Protein AF-A0A2H6NHS6-F1 (afdb_monomer_lite)

Sequence (108 aa):
MQHQGHSRDREKRERERQELRILVGTNLVRLSQLEGVNVERYKQIVLPGILEQVVNCRDALAQEYLMECIIQVFPDEFHLQTLNPFLRACAELHQNVNVKNIIIALID

Radius of gyration: 14.54 Å; chains: 1; bounding box: 32×25×42 Å

Foldseek 3Di:
DQPPDDPVCNVVVLVVCVVCLVVVLVVLLVVQPPPPDDLVCCVPPVVVVLLVCLLVVQDQSNNQSSLLSNQVRHDLVNCVVCVVVSVVSLVSHHPPHPSVVSVVSNVD

pLDDT: mean 95.77, std 3.82, range [79.75, 98.56]

Organism: NCBI:txid3147026

InterPro domains:
  IPR005378 Vacuolar protein sorting-associated protein 35 [PF03635] (1-108)
  IPR005378 Vacuolar protein sorting-associated protein 35 [PTHR11099] (1-108)

Secondary structure (DSSP, 8-state):
-TTSS-GGGHHHHHHHHHHHHHHHHH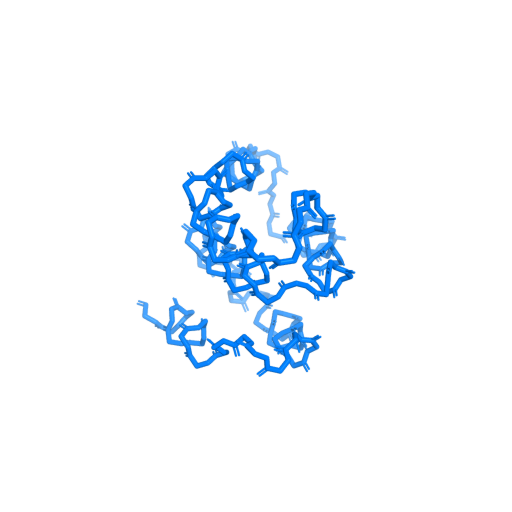HHHHHHT-TT--HHHIIIIIHHHHHHHHHHT--HHHHHHHHHHHHHHS-HHHHHHHHHHHHHHHHTS-TTS-HHHHHHHHH-

Structure (mmCIF, N/CA/C/O backbone):
data_AF-A0A2H6NHS6-F1
#
_entry.id   AF-A0A2H6NHS6-F1
#
loop_
_atom_site.group_PDB
_atom_site.id
_atom_site.type_symbol
_atom_site.label_atom_id
_atom_site.label_alt_id
_atom_site.label_comp_id
_atom_site.label_asym_id
_atom_site.label_entity_id
_atom_site.label_seq_id
_atom_site.pdbx_PDB_ins_code
_atom_site.Cartn_x
_atom_site.Cartn_y
_atom_site.Cartn_z
_atom_site.occupancy
_atom_site.B_iso_or_equiv
_atom_site.auth_seq_id
_atom_site.auth_comp_id
_atom_site.auth_asym_id
_atom_site.auth_atom_id
_atom_site.pdbx_PDB_model_num
ATOM 1 N N . MET A 1 1 ? 1.950 2.207 -18.064 1.00 81.62 1 MET A N 1
ATOM 2 C CA . MET A 1 1 ? 3.316 2.767 -18.158 1.00 81.62 1 MET A CA 1
ATOM 3 C C . MET A 1 1 ? 4.403 1.695 -18.197 1.00 81.62 1 MET A C 1
ATOM 5 O O . MET A 1 1 ? 5.212 1.753 -19.107 1.00 81.62 1 MET A O 1
ATOM 9 N N . GLN A 1 2 ? 4.424 0.690 -17.307 1.00 79.75 2 GLN A N 1
ATOM 10 C CA . GLN A 1 2 ? 5.535 -0.286 -17.249 1.00 79.75 2 GLN A CA 1
ATOM 11 C C . GLN A 1 2 ? 5.816 -1.034 -18.571 1.00 79.75 2 GLN A C 1
ATOM 13 O O . GLN A 1 2 ? 6.975 -1.181 -18.964 1.00 79.75 2 GLN A O 1
ATOM 18 N N . HIS A 1 3 ? 4.764 -1.440 -19.290 1.00 84.38 3 HIS A N 1
ATOM 19 C CA . HIS A 1 3 ? 4.861 -2.207 -20.544 1.00 84.38 3 HIS A CA 1
ATOM 20 C C . HIS A 1 3 ? 4.760 -1.363 -21.824 1.00 84.38 3 HIS A C 1
ATOM 22 O O . HIS A 1 3 ? 4.695 -1.916 -22.917 1.00 84.38 3 HIS A O 1
ATOM 28 N N . GLN A 1 4 ? 4.698 -0.034 -21.715 1.00 80.75 4 GLN A N 1
ATOM 29 C CA . GLN A 1 4 ? 4.616 0.833 -22.893 1.00 80.75 4 GLN A CA 1
ATOM 30 C C . GLN A 1 4 ? 6.015 1.069 -23.474 1.00 80.75 4 GLN A C 1
ATOM 32 O O . GLN A 1 4 ? 6.971 1.234 -22.728 1.00 80.75 4 GLN A O 1
ATOM 37 N N . GLY A 1 5 ? 6.143 1.132 -24.799 1.00 86.56 5 GLY A N 1
ATOM 38 C CA . GLY A 1 5 ? 7.417 1.434 -25.460 1.00 86.56 5 GLY A CA 1
ATOM 39 C C . GLY A 1 5 ? 8.412 0.267 -25.500 1.00 86.56 5 GLY A C 1
ATOM 40 O O . GLY A 1 5 ? 8.091 -0.877 -25.185 1.00 86.56 5 GLY A O 1
ATOM 41 N N . HIS A 1 6 ? 9.636 0.553 -25.944 1.00 87.81 6 HIS A N 1
ATOM 42 C CA . HIS A 1 6 ? 10.631 -0.475 -26.245 1.00 87.81 6 HIS A CA 1
ATOM 43 C C . HIS A 1 6 ? 11.311 -1.007 -24.973 1.00 87.81 6 HIS A C 1
ATOM 45 O O . HIS A 1 6 ? 11.504 -0.279 -23.998 1.00 87.81 6 HIS A O 1
ATOM 51 N N . SER A 1 7 ? 11.737 -2.272 -24.975 1.00 88.25 7 SER A N 1
ATOM 52 C CA . SER A 1 7 ? 12.432 -2.902 -23.836 1.00 88.25 7 SER A CA 1
ATOM 53 C C . SER A 1 7 ? 13.684 -2.143 -23.369 1.00 88.25 7 SER A C 1
ATOM 55 O O . SER A 1 7 ? 13.912 -2.054 -22.165 1.00 88.25 7 SER A O 1
ATOM 57 N N . ARG A 1 8 ? 14.445 -1.533 -24.292 1.00 91.12 8 ARG A N 1
ATOM 58 C CA . ARG A 1 8 ? 15.642 -0.722 -23.984 1.00 91.12 8 ARG A CA 1
ATOM 59 C C . ARG A 1 8 ? 15.356 0.517 -23.131 1.00 91.12 8 ARG A C 1
ATOM 61 O O . ARG A 1 8 ? 16.242 0.978 -22.429 1.00 91.12 8 ARG A O 1
ATOM 68 N N . ASP A 1 9 ? 14.123 1.025 -23.154 1.00 92.12 9 ASP A N 1
ATOM 69 C CA . ASP A 1 9 ? 13.743 2.251 -22.440 1.00 92.12 9 ASP A CA 1
ATOM 70 C C . ASP A 1 9 ? 13.214 1.965 -21.022 1.00 92.12 9 ASP A C 1
ATOM 72 O O . ASP A 1 9 ? 12.631 2.839 -20.381 1.00 92.12 9 ASP A O 1
ATOM 76 N N . ARG A 1 10 ? 13.384 0.733 -20.518 1.00 89.50 10 ARG A N 1
ATOM 77 C CA . ARG A 1 10 ? 12.839 0.294 -19.225 1.00 89.50 10 ARG A CA 1
ATOM 78 C C . ARG A 1 10 ? 13.280 1.178 -18.057 1.00 89.50 10 ARG A C 1
ATOM 80 O O . ARG A 1 10 ? 12.424 1.648 -17.319 1.00 89.50 10 ARG A O 1
ATOM 87 N N . GLU A 1 11 ? 14.575 1.454 -17.919 1.00 91.62 11 GLU A N 1
ATOM 88 C CA . GLU A 1 11 ? 15.082 2.306 -16.828 1.00 91.62 11 GLU A CA 1
ATOM 89 C C . GLU A 1 11 ? 14.566 3.746 -16.909 1.00 91.62 11 GLU A C 1
ATOM 91 O O . GLU A 1 11 ? 14.353 4.404 -15.889 1.00 91.62 11 GLU A O 1
ATOM 96 N N . LYS A 1 12 ? 14.385 4.266 -18.129 1.00 93.31 12 LYS A N 1
ATOM 97 C CA . LYS A 1 12 ? 13.813 5.598 -18.331 1.00 93.31 12 LYS A CA 1
ATOM 98 C C . LYS A 1 12 ? 12.366 5.624 -17.839 1.00 93.31 12 LYS A C 1
ATOM 100 O O . LYS A 1 12 ? 11.996 6.526 -17.096 1.00 93.31 12 LYS A O 1
ATOM 105 N N . ARG A 1 13 ? 11.580 4.595 -18.170 1.00 92.44 13 ARG A N 1
ATOM 106 C CA . ARG A 1 13 ? 10.195 4.466 -17.696 1.00 92.44 13 ARG A CA 1
ATOM 107 C C . ARG A 1 13 ? 10.092 4.298 -16.191 1.00 92.44 13 ARG A C 1
ATOM 109 O O . ARG A 1 13 ? 9.187 4.866 -15.596 1.00 92.44 13 ARG A O 1
ATOM 116 N N . GLU A 1 14 ? 10.974 3.520 -15.573 1.00 92.75 14 GLU A N 1
ATOM 117 C CA . GLU A 1 14 ? 10.975 3.360 -14.114 1.00 92.75 14 GLU A CA 1
ATOM 118 C C . GLU A 1 14 ? 11.236 4.708 -13.414 1.00 92.75 14 GLU A C 1
ATOM 120 O O . GLU A 1 14 ? 10.524 5.039 -12.467 1.00 92.75 14 GLU A O 1
ATOM 125 N N . ARG A 1 15 ? 12.136 5.550 -13.951 1.00 93.00 15 ARG A N 1
ATOM 126 C CA . ARG A 1 15 ? 12.322 6.941 -13.489 1.00 93.00 15 ARG A CA 1
ATOM 127 C C . ARG A 1 15 ? 11.083 7.816 -13.679 1.00 93.00 15 ARG A C 1
ATOM 129 O O . ARG A 1 15 ? 10.626 8.421 -12.717 1.00 93.00 15 ARG A O 1
ATOM 136 N N . GLU A 1 16 ? 10.498 7.838 -14.874 1.00 94.06 16 GLU A N 1
ATOM 137 C CA . GLU A 1 16 ? 9.279 8.622 -15.145 1.00 94.06 16 GLU A CA 1
ATOM 138 C C . GLU A 1 16 ? 8.113 8.188 -14.236 1.00 94.06 16 GLU A C 1
ATOM 140 O O . GLU A 1 16 ? 7.364 9.011 -13.710 1.00 94.06 16 GLU A O 1
ATOM 145 N N . ARG A 1 17 ? 7.970 6.880 -13.989 1.00 95.44 17 ARG A N 1
ATOM 146 C CA . ARG A 1 17 ? 6.976 6.349 -13.047 1.00 95.44 17 ARG A CA 1
ATOM 147 C C . ARG A 1 17 ? 7.236 6.815 -11.616 1.00 95.44 17 ARG A C 1
ATOM 149 O O . ARG A 1 17 ? 6.274 7.109 -10.910 1.00 95.44 17 ARG A O 1
ATOM 156 N N . GLN A 1 18 ? 8.498 6.889 -11.200 1.00 92.81 18 GLN A N 1
ATOM 157 C CA . GLN A 1 18 ? 8.875 7.379 -9.876 1.00 92.81 18 GLN A CA 1
ATOM 158 C C . GLN A 1 18 ? 8.519 8.858 -9.689 1.00 92.81 18 GLN A C 1
ATOM 160 O O . GLN A 1 18 ? 8.054 9.242 -8.619 1.00 92.81 18 GLN A O 1
ATOM 165 N N . GLU A 1 19 ? 8.679 9.680 -10.725 1.00 93.25 19 GLU A N 1
ATOM 166 C CA . GLU A 1 19 ? 8.284 11.095 -10.703 1.00 93.25 19 GLU A CA 1
ATOM 167 C C . GLU A 1 19 ? 6.759 11.260 -10.605 1.00 93.25 19 GLU A C 1
ATOM 169 O O . GLU A 1 19 ? 6.257 12.110 -9.869 1.00 93.25 19 GLU A O 1
ATOM 174 N N . LEU A 1 20 ? 6.003 10.401 -11.294 1.00 94.81 20 LEU A N 1
ATOM 175 C CA . LEU A 1 20 ? 4.541 10.486 -11.361 1.00 94.81 20 LEU A CA 1
ATOM 176 C C . LEU A 1 20 ? 3.808 9.778 -10.215 1.00 94.81 20 LEU A C 1
ATOM 178 O O . LEU A 1 20 ? 2.590 9.921 -10.097 1.00 94.81 20 LEU A O 1
ATOM 182 N N . ARG A 1 21 ? 4.508 9.030 -9.352 1.00 94.38 21 ARG A N 1
ATOM 183 C CA . ARG A 1 21 ? 3.889 8.228 -8.278 1.00 94.38 21 ARG A CA 1
ATOM 184 C C . ARG A 1 21 ? 2.975 9.046 -7.358 1.00 94.38 21 ARG A C 1
ATOM 186 O O . ARG A 1 21 ? 1.928 8.555 -6.939 1.00 94.38 21 ARG A O 1
ATOM 193 N N . ILE A 1 22 ? 3.310 10.321 -7.142 1.00 94.19 22 ILE A N 1
ATOM 194 C CA . ILE A 1 22 ? 2.527 11.263 -6.331 1.00 94.19 22 ILE A CA 1
ATOM 195 C C . ILE A 1 22 ? 1.088 11.434 -6.830 1.00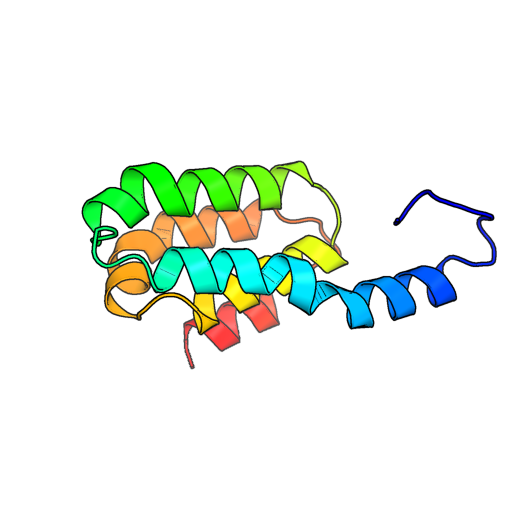 94.19 22 ILE A C 1
ATOM 197 O O . ILE A 1 22 ? 0.183 11.657 -6.027 1.00 94.19 22 ILE A O 1
ATOM 201 N N . LEU A 1 23 ? 0.842 11.273 -8.132 1.00 95.00 23 LEU A N 1
ATOM 202 C CA . LEU A 1 23 ? -0.505 11.365 -8.695 1.00 95.00 23 LEU A CA 1
ATOM 203 C C . LEU A 1 23 ? -1.406 10.246 -8.163 1.00 95.00 23 LEU A C 1
ATOM 205 O O . LEU A 1 23 ? -2.589 10.469 -7.918 1.00 95.00 23 LEU A O 1
ATOM 209 N N . VAL A 1 24 ? -0.839 9.058 -7.931 1.00 95.75 24 VAL A N 1
ATOM 210 C CA . VAL A 1 24 ? -1.560 7.934 -7.325 1.00 95.75 24 VAL A CA 1
ATOM 211 C C . VAL A 1 24 ? -1.680 8.134 -5.816 1.00 95.75 24 VAL A C 1
ATOM 213 O O . VAL A 1 24 ? -2.784 8.016 -5.286 1.00 95.75 24 VAL A O 1
ATOM 216 N N . GLY A 1 25 ? -0.591 8.515 -5.139 1.00 96.69 25 GLY A N 1
ATOM 217 C CA . GLY A 1 25 ? -0.599 8.760 -3.691 1.00 96.69 25 GLY A CA 1
ATOM 218 C C . GLY A 1 25 ? -1.559 9.868 -3.259 1.00 96.69 25 GLY A C 1
ATOM 219 O O . GLY A 1 25 ? -2.180 9.772 -2.205 1.00 96.69 25 GLY A O 1
ATOM 220 N N . THR A 1 26 ? -1.788 10.872 -4.109 1.00 97.31 26 THR A N 1
ATOM 221 C CA . THR A 1 26 ? -2.774 11.930 -3.838 1.00 97.31 26 THR A CA 1
ATOM 222 C C . THR A 1 26 ? -4.180 11.360 -3.616 1.00 97.31 26 THR A C 1
ATOM 224 O O . THR A 1 26 ? -4.925 11.897 -2.802 1.00 97.31 26 THR A O 1
ATOM 227 N N . ASN A 1 27 ? -4.548 10.244 -4.258 1.00 97.38 27 ASN A N 1
ATOM 228 C CA . ASN A 1 27 ? -5.846 9.602 -4.015 1.00 97.38 27 ASN A CA 1
ATOM 229 C C . ASN A 1 27 ? -5.936 8.989 -2.610 1.00 97.38 27 ASN A C 1
ATOM 231 O O . ASN A 1 27 ? -6.982 9.097 -1.974 1.00 97.38 27 ASN A O 1
ATOM 235 N N . LEU A 1 28 ? -4.846 8.405 -2.098 1.00 98.06 28 LEU A N 1
ATOM 236 C CA . LEU A 1 28 ? -4.778 7.912 -0.717 1.00 98.06 28 LEU A CA 1
ATOM 237 C C . LEU A 1 28 ? -4.922 9.072 0.272 1.00 98.06 28 LEU A C 1
ATOM 239 O O . LEU A 1 28 ? -5.700 8.977 1.218 1.00 98.06 28 LEU A O 1
ATOM 243 N N . VAL A 1 29 ? -4.256 10.200 -0.001 1.00 98.19 29 VAL A N 1
ATOM 244 C CA . VAL A 1 29 ? -4.385 11.427 0.806 1.00 98.19 29 VAL A CA 1
ATOM 245 C C . VAL A 1 29 ? -5.823 11.934 0.813 1.00 98.19 29 VAL A C 1
ATOM 247 O O . VAL A 1 29 ? -6.339 12.341 1.849 1.00 98.19 29 VAL A O 1
ATOM 250 N N . ARG A 1 30 ? -6.517 11.884 -0.328 1.00 97.94 30 ARG A N 1
ATOM 251 C CA . ARG A 1 30 ? -7.938 12.246 -0.368 1.00 97.94 30 ARG A CA 1
ATOM 252 C C . ARG A 1 30 ? -8.794 11.316 0.478 1.00 97.94 30 ARG A C 1
ATOM 254 O O . ARG A 1 30 ? -9.689 11.813 1.148 1.00 97.94 30 ARG A O 1
ATOM 261 N N . LEU A 1 31 ? -8.517 10.012 0.477 1.00 97.62 31 LEU A N 1
ATOM 262 C CA . LEU A 1 31 ? -9.249 9.051 1.304 1.00 97.62 31 LEU A CA 1
ATOM 263 C C . LEU A 1 31 ? -9.055 9.307 2.803 1.00 97.62 31 LEU A C 1
ATOM 265 O O . LEU A 1 31 ? -10.034 9.213 3.540 1.00 97.62 31 LEU A O 1
ATOM 269 N N . SER A 1 32 ? -7.848 9.665 3.256 1.00 97.12 32 SER A N 1
ATOM 270 C CA . SER A 1 32 ? -7.613 9.973 4.677 1.00 97.12 32 SER A CA 1
ATOM 271 C C . SER A 1 32 ? -8.233 11.298 5.130 1.00 97.12 32 SER A C 1
ATOM 273 O O . SER A 1 32 ? -8.535 11.459 6.307 1.00 97.12 32 SER A O 1
ATOM 275 N N . GLN A 1 33 ? -8.486 12.225 4.202 1.00 97.31 33 GLN A N 1
ATOM 276 C CA . GLN A 1 33 ? -9.147 13.509 4.472 1.00 97.31 33 GLN A CA 1
ATOM 277 C C . GLN A 1 33 ? -10.678 13.420 4.560 1.00 97.31 33 GLN A C 1
ATOM 279 O O . GLN A 1 33 ? -11.328 14.407 4.904 1.00 97.31 33 GLN A O 1
ATOM 284 N N . LEU A 1 34 ? -11.285 12.281 4.215 1.00 97.38 34 LEU A N 1
ATOM 285 C CA . LEU A 1 34 ? -12.734 12.126 4.296 1.00 97.38 34 LEU A CA 1
ATOM 286 C C . LEU A 1 34 ? -13.163 11.999 5.764 1.00 97.38 34 LEU A C 1
ATOM 288 O O . LEU A 1 34 ? -12.967 10.951 6.370 1.00 97.38 34 LEU A O 1
ATOM 292 N N . GLU A 1 35 ? -13.843 13.016 6.303 1.00 90.75 35 GLU A N 1
ATOM 293 C CA . GLU A 1 35 ? -14.355 13.024 7.691 1.00 90.75 35 GLU A CA 1
ATOM 294 C C . GLU A 1 35 ? -15.218 11.795 8.031 1.00 90.75 35 GLU A C 1
ATOM 296 O O . GLU A 1 35 ? -15.275 11.347 9.173 1.00 90.75 35 GLU A O 1
ATOM 301 N N . GLY A 1 36 ? -15.886 11.218 7.028 1.00 91.50 36 GLY A N 1
ATOM 302 C CA . GLY A 1 36 ? -16.703 10.020 7.190 1.00 91.50 36 GLY A CA 1
ATOM 303 C C . GLY A 1 36 ? -15.914 8.716 7.334 1.00 91.50 36 GLY A C 1
ATOM 304 O O . GLY A 1 36 ? -16.540 7.689 7.592 1.00 91.50 36 GLY A O 1
ATOM 305 N N . VAL A 1 37 ? -14.590 8.706 7.143 1.00 95.38 37 VAL A N 1
ATOM 306 C CA . VAL A 1 37 ? -13.751 7.502 7.245 1.00 95.38 37 VAL A CA 1
ATOM 307 C C . VAL A 1 37 ? -13.271 7.340 8.684 1.00 95.38 37 VAL A C 1
ATOM 309 O O . VAL A 1 37 ? -12.229 7.843 9.083 1.00 95.38 37 VAL A O 1
ATOM 312 N N . ASN A 1 38 ? -14.053 6.602 9.468 1.00 96.44 38 ASN A N 1
ATOM 313 C CA . ASN A 1 38 ? -13.640 6.118 10.782 1.00 96.44 38 ASN A CA 1
ATOM 314 C C . ASN A 1 38 ? -12.876 4.786 10.681 1.00 96.44 38 ASN A C 1
ATOM 316 O O . ASN A 1 38 ? -12.784 4.180 9.608 1.00 96.44 38 ASN A O 1
ATOM 320 N N . VAL A 1 39 ? -12.361 4.308 11.816 1.00 97.38 39 VAL A N 1
ATOM 321 C CA . VAL A 1 39 ? -11.543 3.091 11.875 1.00 97.38 39 VAL A CA 1
ATOM 322 C C . VAL A 1 39 ? -12.297 1.844 11.395 1.00 97.38 39 VAL A C 1
ATOM 324 O O . VAL A 1 39 ? -11.722 1.007 10.702 1.00 97.38 39 VAL A O 1
ATOM 327 N N . GLU A 1 40 ? -13.601 1.729 11.651 1.00 97.81 40 GLU A N 1
ATOM 328 C CA . GLU A 1 40 ? -14.433 0.629 11.150 1.00 97.81 40 GLU A CA 1
ATOM 329 C C . GLU A 1 40 ? -14.536 0.638 9.622 1.00 97.81 40 GLU A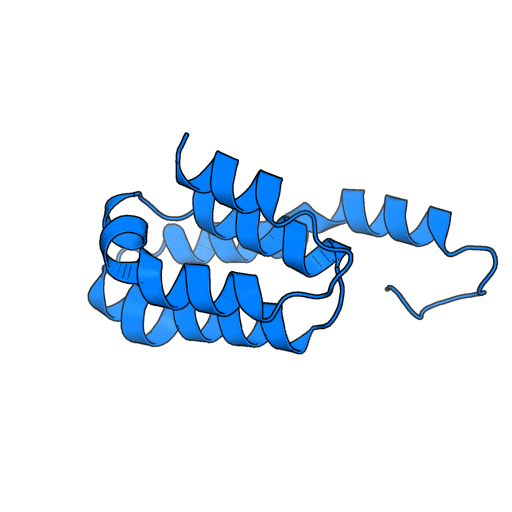 C 1
ATOM 331 O O . GLU A 1 40 ? -14.318 -0.396 8.982 1.00 97.81 40 GLU A O 1
ATOM 336 N N . ARG A 1 41 ? -14.820 1.798 9.017 1.00 97.94 41 ARG A N 1
ATOM 337 C CA . ARG A 1 41 ? -14.862 1.934 7.553 1.00 97.94 41 ARG A CA 1
ATOM 338 C C . ARG A 1 41 ? -13.492 1.727 6.932 1.00 97.94 41 ARG A C 1
ATOM 340 O O . ARG A 1 41 ? -13.405 1.129 5.858 1.00 97.94 41 ARG A O 1
ATOM 347 N N . TYR A 1 42 ? -12.436 2.175 7.602 1.00 98.56 42 TYR A N 1
ATOM 348 C CA . TYR A 1 42 ? -11.079 1.916 7.154 1.00 98.56 42 TYR A CA 1
ATOM 349 C C . TYR A 1 42 ? -10.797 0.411 7.095 1.00 98.56 42 TYR A C 1
ATOM 351 O O . TYR A 1 42 ? -10.418 -0.102 6.043 1.00 98.56 42 TYR A O 1
ATOM 359 N N . LYS A 1 43 ? -11.097 -0.315 8.178 1.00 98.19 43 LYS A N 1
ATOM 360 C CA . LYS A 1 43 ? -10.907 -1.771 8.284 1.00 98.19 43 LYS A CA 1
ATOM 361 C C . LYS A 1 43 ? -11.726 -2.571 7.274 1.00 98.19 43 LYS A C 1
ATOM 363 O O . LYS A 1 43 ? -11.241 -3.582 6.779 1.00 98.19 43 LYS A O 1
ATOM 368 N N . GLN A 1 44 ? -12.970 -2.169 7.020 1.00 97.69 44 GLN A N 1
ATOM 369 C CA . GLN A 1 44 ? -13.918 -2.968 6.235 1.00 97.69 44 GLN A CA 1
ATOM 370 C C . GLN A 1 44 ? -13.936 -2.621 4.746 1.00 97.69 44 GLN A C 1
ATOM 372 O O . GLN A 1 44 ? -14.297 -3.472 3.939 1.00 97.69 44 GLN A O 1
ATOM 377 N N . ILE A 1 45 ? -13.594 -1.382 4.385 1.00 97.94 45 ILE A N 1
ATOM 378 C CA . ILE A 1 45 ? -13.797 -0.866 3.026 1.00 97.94 45 ILE A CA 1
ATOM 379 C C . ILE A 1 45 ? -12.497 -0.298 2.465 1.00 97.94 45 ILE A C 1
ATOM 381 O O . ILE A 1 45 ? -12.023 -0.766 1.432 1.00 97.94 45 ILE A O 1
ATOM 385 N N . VAL A 1 46 ? -11.914 0.702 3.133 1.00 98.19 46 VAL A N 1
ATOM 386 C CA . VAL A 1 46 ? -10.814 1.487 2.549 1.00 98.19 46 VAL A CA 1
ATOM 387 C C . VAL A 1 46 ? -9.540 0.656 2.439 1.00 98.19 46 VAL A C 1
ATOM 389 O O . VAL A 1 46 ? -9.027 0.482 1.335 1.00 98.19 46 VAL A O 1
ATOM 392 N N . LEU A 1 47 ? -9.049 0.102 3.551 1.00 98.50 47 LEU A N 1
ATOM 393 C CA . LEU A 1 47 ? -7.815 -0.676 3.544 1.00 98.50 47 LEU A CA 1
ATOM 394 C C . LEU A 1 47 ? -7.936 -1.944 2.683 1.00 98.50 47 LEU A C 1
ATOM 396 O O . LEU A 1 47 ? -7.050 -2.143 1.856 1.00 98.50 47 LEU A O 1
ATOM 400 N N . PRO A 1 48 ? -9.000 -2.772 2.780 1.00 98.44 48 PRO A N 1
ATOM 401 C CA . PRO A 1 48 ? -9.144 -3.931 1.900 1.00 98.44 48 PRO A CA 1
ATOM 402 C C . PRO A 1 48 ? -9.142 -3.559 0.416 1.00 98.44 48 PRO A C 1
ATOM 404 O O . PRO A 1 48 ? -8.450 -4.208 -0.364 1.00 98.44 48 PRO A O 1
ATOM 407 N N . GLY A 1 49 ? -9.845 -2.486 0.033 1.00 98.25 49 GLY A N 1
ATOM 408 C CA . GLY A 1 49 ? -9.869 -2.018 -1.352 1.00 98.25 49 GLY A CA 1
ATOM 409 C C . GLY A 1 49 ? -8.496 -1.560 -1.846 1.00 98.25 49 GLY A C 1
ATOM 410 O O . GLY A 1 49 ? -8.103 -1.889 -2.962 1.00 98.25 49 GLY A O 1
ATOM 411 N N . ILE A 1 50 ? -7.726 -0.849 -1.014 1.00 98.38 50 ILE A N 1
ATOM 412 C CA . ILE A 1 50 ? -6.357 -0.448 -1.368 1.00 98.38 50 ILE A CA 1
ATOM 413 C C . ILE A 1 50 ? -5.447 -1.680 -1.475 1.00 98.38 50 ILE A C 1
ATOM 415 O O . ILE A 1 50 ? -4.753 -1.836 -2.481 1.00 98.38 50 ILE A O 1
ATOM 419 N N . LEU A 1 51 ? -5.455 -2.564 -0.471 1.00 98.38 51 LEU A N 1
ATOM 420 C CA . LEU A 1 51 ? -4.588 -3.747 -0.433 1.00 98.38 51 LEU A CA 1
ATOM 421 C C . LEU A 1 51 ? -4.869 -4.703 -1.594 1.00 98.38 51 LEU A C 1
ATOM 423 O O . LEU A 1 51 ? -3.926 -5.247 -2.164 1.00 98.38 51 LEU A O 1
ATOM 427 N N . GLU A 1 52 ? -6.131 -4.856 -1.998 1.00 97.88 52 GLU A N 1
ATOM 428 C CA . GLU A 1 52 ? -6.494 -5.632 -3.184 1.00 97.88 52 GLU A CA 1
ATOM 429 C C . GLU A 1 52 ? -5.774 -5.103 -4.432 1.00 97.88 52 GLU A C 1
ATOM 431 O O . GLU A 1 52 ? -5.177 -5.880 -5.180 1.00 97.88 52 GLU A O 1
ATOM 436 N N . GLN A 1 53 ? -5.767 -3.784 -4.647 1.00 97.31 53 GLN A N 1
ATOM 437 C CA . GLN A 1 53 ? -5.070 -3.188 -5.790 1.00 97.31 53 GLN A CA 1
ATOM 438 C C . GLN A 1 53 ? -3.551 -3.340 -5.676 1.00 97.31 53 GLN A C 1
ATOM 440 O O . GLN A 1 53 ? -2.885 -3.636 -6.670 1.00 97.31 53 GLN A O 1
ATOM 445 N N . VAL A 1 54 ? -2.998 -3.173 -4.472 1.00 98.00 54 VAL A N 1
ATOM 446 C CA . VAL A 1 54 ? -1.559 -3.328 -4.216 1.00 98.00 54 VAL A CA 1
ATOM 447 C C . VAL A 1 54 ? -1.104 -4.754 -4.525 1.00 98.00 54 VAL A C 1
ATOM 449 O O . VAL A 1 54 ? -0.154 -4.949 -5.282 1.00 98.00 54 VAL A O 1
ATOM 452 N N . VAL A 1 55 ? -1.788 -5.772 -4.007 1.00 96.06 55 VAL A N 1
ATOM 453 C CA . VAL A 1 55 ? -1.405 -7.172 -4.240 1.00 96.06 55 VAL A CA 1
ATOM 454 C C . VAL A 1 55 ? -1.594 -7.556 -5.711 1.00 96.06 55 VAL A C 1
ATOM 456 O O . VAL A 1 55 ? -0.711 -8.179 -6.312 1.00 96.06 55 VAL A O 1
ATOM 459 N N . ASN A 1 56 ? -2.706 -7.143 -6.327 1.00 96.56 56 ASN A N 1
ATOM 460 C CA . ASN A 1 56 ? -3.044 -7.543 -7.693 1.00 96.56 56 ASN A CA 1
ATOM 461 C C . ASN A 1 56 ? -2.249 -6.814 -8.781 1.00 96.56 56 ASN A C 1
ATOM 463 O O . ASN A 1 56 ? -2.153 -7.336 -9.892 1.00 96.56 56 ASN A O 1
ATOM 467 N N . CYS A 1 57 ? -1.641 -5.655 -8.503 1.00 95.69 57 CYS A N 1
ATOM 468 C CA . CYS A 1 57 ? -0.879 -4.938 -9.530 1.00 95.69 57 CYS A CA 1
ATOM 469 C C . CYS A 1 57 ? 0.429 -5.645 -9.929 1.00 95.69 57 CYS A C 1
ATOM 471 O O . CYS A 1 57 ? 0.945 -5.376 -11.013 1.00 95.69 57 CYS A O 1
ATOM 473 N N . ARG A 1 58 ? 0.948 -6.554 -9.081 1.00 93.88 58 ARG A N 1
ATOM 474 C CA . ARG A 1 58 ? 2.152 -7.385 -9.314 1.00 93.88 58 ARG A CA 1
ATOM 475 C C . ARG A 1 58 ? 3.386 -6.598 -9.786 1.00 93.88 58 ARG A C 1
ATOM 477 O O . ARG A 1 58 ? 4.252 -7.143 -10.467 1.00 93.88 58 ARG A O 1
ATOM 484 N N . ASP A 1 59 ? 3.485 -5.328 -9.404 1.00 96.50 59 ASP A N 1
ATOM 485 C CA . ASP A 1 59 ? 4.566 -4.426 -9.792 1.00 96.50 59 ASP A CA 1
ATOM 486 C C . ASP A 1 59 ? 5.300 -3.923 -8.546 1.00 96.50 59 ASP A C 1
ATOM 488 O O . ASP A 1 59 ? 4.725 -3.214 -7.724 1.00 96.50 59 ASP A O 1
ATOM 492 N N . ALA A 1 60 ? 6.578 -4.288 -8.414 1.00 96.38 60 ALA A N 1
ATOM 493 C CA . ALA A 1 60 ? 7.348 -4.022 -7.200 1.00 96.38 60 ALA A CA 1
ATOM 494 C C . ALA A 1 60 ? 7.468 -2.523 -6.875 1.00 96.38 60 ALA A C 1
ATOM 496 O O . ALA A 1 60 ? 7.321 -2.133 -5.722 1.00 96.38 60 ALA A O 1
ATOM 497 N N . LEU A 1 61 ? 7.667 -1.677 -7.892 1.00 95.19 61 LEU A N 1
ATOM 498 C CA . LEU A 1 61 ? 7.795 -0.229 -7.711 1.00 95.19 61 LEU A CA 1
ATOM 499 C C . LEU A 1 61 ? 6.502 0.383 -7.159 1.00 95.19 61 LEU A C 1
ATOM 501 O O . LEU A 1 61 ? 6.534 1.203 -6.243 1.00 95.19 61 LEU A O 1
ATOM 505 N N . ALA A 1 62 ? 5.358 -0.018 -7.720 1.00 96.94 62 ALA A N 1
ATOM 506 C CA . ALA A 1 62 ? 4.057 0.441 -7.255 1.00 96.94 62 ALA A CA 1
ATOM 507 C C . ALA A 1 62 ? 3.743 -0.095 -5.856 1.00 96.94 62 ALA A C 1
ATOM 509 O O . ALA A 1 62 ? 3.277 0.666 -5.014 1.00 96.94 62 ALA A O 1
ATOM 510 N N . GLN A 1 63 ? 4.007 -1.377 -5.604 1.00 98.38 63 GLN A N 1
ATOM 511 C CA . GLN A 1 63 ? 3.749 -2.008 -4.312 1.00 98.38 63 GLN A CA 1
ATOM 512 C C . GLN A 1 63 ? 4.536 -1.354 -3.181 1.00 98.38 63 GLN A C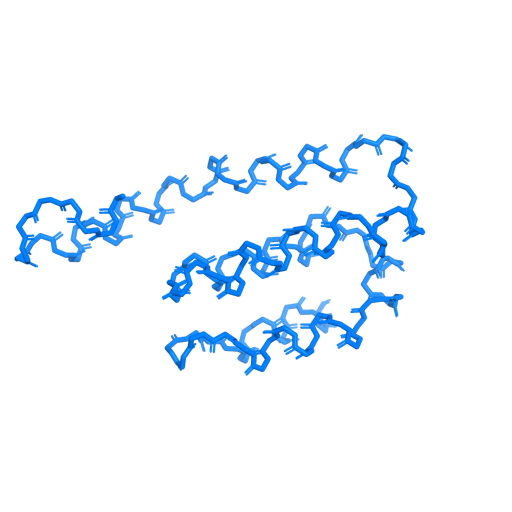 1
ATOM 514 O O . GLN A 1 63 ? 3.939 -0.988 -2.174 1.00 98.38 63 GLN A O 1
ATOM 519 N N . GLU A 1 64 ? 5.842 -1.158 -3.366 1.00 97.81 64 GLU A N 1
ATOM 520 C CA . GLU A 1 64 ? 6.699 -0.520 -2.364 1.00 97.81 64 GLU A CA 1
ATOM 521 C C . GLU A 1 64 ? 6.202 0.889 -2.028 1.00 97.81 64 GLU A C 1
ATOM 523 O O . GLU A 1 64 ? 5.915 1.192 -0.872 1.00 97.81 64 GLU A O 1
ATOM 528 N N . TYR A 1 65 ? 5.974 1.710 -3.057 1.00 97.75 65 TYR A N 1
ATOM 529 C CA . TYR A 1 65 ? 5.478 3.069 -2.871 1.00 97.75 65 TYR A CA 1
ATOM 530 C C . TYR A 1 65 ? 4.103 3.122 -2.191 1.00 97.75 65 TYR A C 1
ATOM 532 O O . TYR A 1 65 ? 3.892 3.934 -1.293 1.00 97.75 65 TYR A O 1
ATOM 540 N N . LEU A 1 66 ? 3.149 2.298 -2.630 1.00 98.38 66 LEU A N 1
ATOM 541 C CA . LEU A 1 66 ? 1.784 2.347 -2.108 1.00 98.38 66 LEU A CA 1
ATOM 542 C C . LEU A 1 66 ? 1.716 1.872 -0.657 1.00 98.38 66 LEU A C 1
ATOM 544 O O . LEU A 1 66 ? 0.970 2.458 0.120 1.00 98.38 66 LEU A O 1
ATOM 548 N N . MET A 1 67 ? 2.506 0.865 -0.278 1.00 98.56 67 MET A N 1
ATOM 549 C CA . MET A 1 67 ? 2.558 0.386 1.104 1.00 98.56 67 MET A CA 1
ATOM 550 C C . MET A 1 67 ? 3.142 1.440 2.049 1.00 98.56 67 MET A C 1
ATOM 552 O O . MET A 1 67 ? 2.542 1.711 3.087 1.00 98.56 67 MET A O 1
ATOM 556 N N . GLU A 1 68 ? 4.245 2.095 1.673 1.00 97.94 68 GLU A N 1
ATOM 557 C CA . GLU A 1 68 ? 4.787 3.232 2.436 1.00 97.94 68 GLU A CA 1
ATOM 558 C C . GLU A 1 68 ? 3.787 4.395 2.503 1.00 97.94 68 GLU A C 1
ATOM 560 O O . GLU A 1 68 ? 3.607 5.019 3.547 1.00 97.94 68 GLU A O 1
ATOM 565 N N . CYS A 1 69 ? 3.088 4.667 1.399 1.00 98.12 69 CYS A N 1
ATOM 566 C CA . CYS A 1 69 ? 2.105 5.742 1.341 1.00 98.12 69 CYS A CA 1
ATOM 567 C C . CYS A 1 69 ? 0.904 5.474 2.260 1.00 98.12 69 CYS A C 1
ATOM 569 O O . CYS A 1 69 ? 0.426 6.409 2.891 1.00 98.12 69 CYS A O 1
ATOM 571 N N . ILE A 1 70 ? 0.441 4.224 2.393 1.00 98.50 70 ILE A N 1
ATOM 572 C CA . ILE A 1 70 ? -0.605 3.863 3.367 1.00 98.50 70 ILE A CA 1
ATOM 573 C C . ILE A 1 70 ? -0.159 4.236 4.785 1.00 98.50 70 ILE A C 1
ATOM 575 O O . ILE A 1 70 ? -0.925 4.874 5.504 1.00 98.50 70 ILE A O 1
ATOM 579 N N . ILE A 1 71 ? 1.073 3.881 5.160 1.00 98.38 71 ILE A N 1
ATOM 580 C CA . ILE A 1 71 ? 1.622 4.163 6.493 1.00 98.38 71 ILE A CA 1
ATOM 581 C C . ILE A 1 71 ? 1.655 5.673 6.752 1.00 98.38 71 ILE A C 1
ATOM 583 O O . ILE A 1 71 ? 1.134 6.138 7.756 1.00 98.38 71 ILE A O 1
ATOM 587 N N . GLN A 1 72 ? 2.187 6.447 5.805 1.00 97.69 72 GLN A N 1
ATOM 588 C CA . GLN A 1 72 ? 2.366 7.895 5.962 1.00 97.69 72 GLN A CA 1
ATOM 589 C C . GLN A 1 72 ? 1.060 8.701 5.966 1.00 97.69 72 GLN A C 1
ATOM 591 O O . GLN A 1 72 ? 1.031 9.825 6.463 1.00 97.69 72 GLN A O 1
ATOM 596 N N . VAL A 1 73 ? 0.009 8.194 5.320 1.00 98.00 73 VAL A N 1
ATOM 597 C CA . VAL A 1 73 ? -1.192 8.983 5.011 1.00 98.00 73 VAL A CA 1
ATOM 598 C C . VAL A 1 73 ? -2.346 8.715 5.971 1.00 98.00 73 VAL A C 1
ATOM 600 O O . VAL A 1 73 ? -3.164 9.613 6.198 1.00 98.00 73 VAL A O 1
ATOM 603 N N . PHE A 1 74 ? -2.445 7.497 6.501 1.00 98.25 74 PHE A N 1
ATOM 604 C CA . PHE A 1 74 ? -3.474 7.132 7.470 1.00 98.25 74 PHE A CA 1
ATOM 605 C C . PHE A 1 74 ? -2.929 7.226 8.901 1.00 98.25 74 PHE A C 1
ATOM 607 O O . PHE A 1 74 ? -1.739 7.010 9.105 1.00 98.25 74 PHE A O 1
ATOM 614 N N . PRO A 1 75 ? -3.779 7.563 9.884 1.00 97.38 75 PRO A N 1
ATOM 615 C CA . PRO A 1 75 ? -3.348 7.784 11.260 1.00 97.38 75 PRO A CA 1
ATOM 616 C C . PRO A 1 75 ? -3.008 6.476 11.993 1.00 97.38 75 PRO A C 1
ATOM 618 O O . PRO A 1 75 ? -3.533 5.405 11.670 1.00 97.38 75 PRO A O 1
ATOM 621 N N . ASP A 1 76 ? -2.184 6.576 13.035 1.00 97.06 76 ASP A N 1
ATOM 622 C CA . ASP A 1 76 ? -1.662 5.431 13.793 1.00 97.06 76 ASP A CA 1
ATOM 623 C C . ASP A 1 76 ? -2.755 4.581 14.445 1.00 97.06 76 ASP A C 1
ATOM 625 O O . ASP A 1 76 ? -2.640 3.353 14.513 1.00 97.06 76 ASP A O 1
ATOM 629 N N . GLU A 1 77 ? -3.865 5.189 14.874 1.00 97.19 77 GLU A N 1
ATOM 630 C CA . GLU A 1 77 ? -4.999 4.455 15.441 1.00 97.19 77 GLU A CA 1
ATOM 631 C C . GLU A 1 77 ? -5.579 3.448 14.445 1.00 97.19 77 GLU A C 1
ATOM 633 O O . GLU A 1 77 ? -6.085 2.392 14.841 1.00 97.19 77 GLU A O 1
ATOM 638 N N . PHE A 1 78 ? -5.502 3.751 13.147 1.00 98.38 78 PHE A N 1
ATOM 639 C CA . PHE A 1 78 ? -5.947 2.834 12.109 1.00 98.38 78 PHE A CA 1
ATOM 640 C C . PHE A 1 78 ? -4.940 1.702 11.957 1.00 98.38 78 PHE A C 1
ATOM 642 O O . PHE A 1 78 ? -5.345 0.537 11.987 1.00 98.38 78 PHE A O 1
ATOM 649 N N . HIS A 1 79 ? -3.646 2.033 11.895 1.00 98.31 79 HIS A N 1
ATOM 650 C CA . HIS A 1 79 ? -2.563 1.054 11.784 1.00 98.31 79 HIS A CA 1
ATOM 651 C C . HIS A 1 79 ? -2.607 0.034 12.915 1.00 98.31 79 HIS A C 1
ATOM 653 O O . HIS A 1 79 ? -2.628 -1.166 12.635 1.00 98.31 79 HIS A O 1
ATOM 659 N N . LEU A 1 80 ? -2.758 0.477 14.167 1.00 97.88 80 LEU A N 1
ATOM 660 C CA . LEU A 1 80 ? -2.892 -0.391 15.346 1.00 97.88 80 LEU A CA 1
ATOM 661 C C . LEU A 1 80 ? -4.023 -1.420 15.204 1.00 97.88 80 LEU A C 1
ATOM 663 O O . LEU A 1 80 ? -3.893 -2.569 15.631 1.00 97.88 80 LEU A O 1
ATOM 667 N N . GLN A 1 81 ? -5.129 -1.032 14.572 1.00 98.19 81 GLN A N 1
ATOM 668 C CA . GLN A 1 81 ? -6.294 -1.892 14.366 1.00 98.19 81 GLN A CA 1
ATOM 669 C C . GLN A 1 81 ? -6.200 -2.762 13.103 1.00 98.19 81 GLN A C 1
ATOM 671 O O . GLN A 1 81 ? -7.048 -3.642 12.900 1.00 98.19 81 GLN A O 1
ATOM 676 N N . THR A 1 82 ? -5.188 -2.536 12.260 1.00 98.44 82 THR A N 1
ATOM 677 C CA . THR A 1 82 ? -4.992 -3.216 10.974 1.00 98.44 82 THR A CA 1
ATOM 678 C C . THR A 1 82 ? -3.598 -3.810 10.768 1.00 98.44 82 THR A C 1
ATOM 680 O O . THR A 1 82 ? -3.296 -4.248 9.659 1.00 98.44 82 THR A O 1
ATOM 683 N N . LEU A 1 83 ? -2.771 -3.921 11.813 1.00 97.94 83 LEU A N 1
ATOM 684 C CA . LEU A 1 83 ? -1.433 -4.526 11.719 1.00 97.94 83 LEU A CA 1
ATOM 685 C C . LEU A 1 83 ? -1.465 -5.917 11.072 1.00 97.94 83 LEU A C 1
ATOM 687 O O . LEU A 1 83 ? -0.749 -6.178 10.113 1.00 97.94 83 LEU A O 1
ATOM 691 N N . ASN A 1 84 ? -2.338 -6.809 11.551 1.00 97.75 84 ASN A N 1
ATOM 692 C CA . ASN A 1 84 ? -2.442 -8.171 11.020 1.00 97.75 84 ASN A CA 1
ATOM 693 C C . ASN A 1 84 ? -2.758 -8.222 9.510 1.00 97.75 84 ASN A C 1
ATOM 695 O O . ASN A 1 84 ? -2.007 -8.872 8.783 1.00 97.75 84 ASN A O 1
ATOM 699 N N . PRO A 1 85 ? -3.839 -7.593 9.000 1.00 97.81 85 PRO A N 1
ATOM 700 C CA . PRO A 1 85 ? -4.113 -7.597 7.563 1.00 97.81 85 PRO A CA 1
ATOM 701 C C . PRO A 1 85 ? -3.029 -6.882 6.744 1.00 97.81 85 PRO A C 1
ATOM 703 O O . PRO A 1 85 ? -2.682 -7.376 5.673 1.00 97.81 85 PRO A O 1
ATOM 706 N N . PHE A 1 86 ? -2.441 -5.793 7.248 1.00 98.44 86 PHE A N 1
ATOM 707 C CA . PHE A 1 86 ? -1.352 -5.094 6.557 1.00 98.44 86 PHE A CA 1
ATOM 708 C C . PHE A 1 86 ? -0.098 -5.975 6.418 1.00 98.44 86 PHE A C 1
ATOM 710 O O . PHE A 1 86 ? 0.425 -6.145 5.319 1.00 98.44 86 PHE A O 1
ATOM 717 N N . LEU A 1 87 ? 0.337 -6.626 7.502 1.00 98.06 87 LEU A N 1
ATOM 718 C CA . LEU A 1 87 ? 1.494 -7.529 7.492 1.00 98.06 87 LEU A CA 1
ATOM 719 C C . LEU A 1 87 ? 1.251 -8.792 6.654 1.00 98.06 87 LEU A C 1
ATOM 721 O O . LEU A 1 87 ? 2.184 -9.300 6.032 1.00 98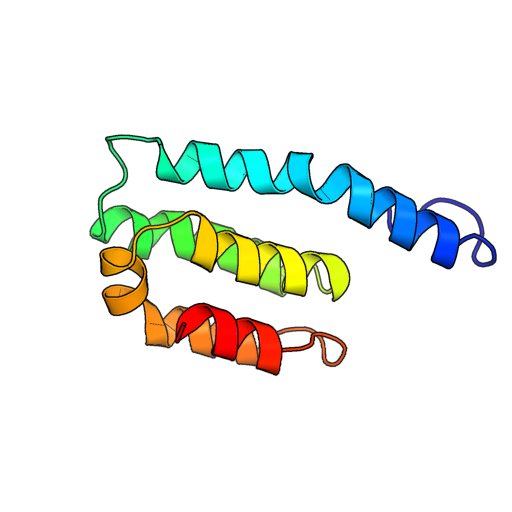.06 87 LEU A O 1
ATOM 725 N N . ARG A 1 88 ? 0.010 -9.292 6.588 1.00 98.00 88 ARG A N 1
ATOM 726 C CA . ARG A 1 88 ? -0.347 -10.371 5.650 1.00 98.00 88 ARG A CA 1
ATOM 727 C C . ARG A 1 88 ? -0.189 -9.921 4.202 1.00 98.00 88 ARG A C 1
ATOM 729 O O . ARG A 1 88 ? 0.417 -10.648 3.425 1.00 98.00 88 ARG A O 1
ATOM 736 N N . ALA A 1 89 ? -0.645 -8.716 3.860 1.00 98.12 89 ALA A N 1
ATOM 737 C CA . ALA A 1 89 ? -0.435 -8.167 2.524 1.00 98.12 89 ALA A CA 1
ATOM 738 C C . ALA A 1 89 ? 1.056 -7.984 2.198 1.00 98.12 89 ALA A C 1
ATOM 740 O O . ALA A 1 89 ? 1.456 -8.282 1.075 1.00 98.12 89 ALA A O 1
ATOM 741 N N . CYS A 1 90 ? 1.899 -7.603 3.171 1.00 97.94 90 CYS A N 1
ATOM 742 C CA . CYS A 1 90 ? 3.358 -7.564 2.988 1.00 97.94 90 CYS A CA 1
ATOM 743 C C . CYS A 1 90 ? 3.942 -8.914 2.531 1.00 97.94 90 CYS A C 1
ATOM 745 O O . CYS A 1 90 ? 4.882 -8.934 1.738 1.00 97.94 90 CYS A O 1
ATOM 747 N N . ALA A 1 91 ? 3.387 -10.037 2.997 1.00 97.12 91 ALA A N 1
ATOM 748 C CA . ALA A 1 91 ? 3.830 -11.375 2.601 1.00 97.12 91 ALA A CA 1
ATOM 749 C C . ALA A 1 91 ? 3.405 -11.768 1.171 1.00 97.12 91 ALA A C 1
ATOM 751 O O . ALA A 1 91 ? 3.952 -12.715 0.610 1.00 97.12 91 ALA A O 1
ATOM 752 N N . GLU A 1 92 ? 2.451 -11.049 0.575 1.00 97.81 92 GLU A N 1
ATOM 753 C CA . GLU A 1 92 ? 1.936 -11.300 -0.778 1.00 97.81 92 GLU A CA 1
ATOM 754 C C . GLU A 1 92 ? 2.562 -10.390 -1.850 1.00 97.81 92 GLU A C 1
ATOM 756 O O . GLU A 1 92 ? 2.252 -10.515 -3.044 1.00 97.81 92 GLU A O 1
ATOM 761 N N . LEU A 1 93 ? 3.447 -9.477 -1.441 1.00 98.06 93 LEU A N 1
ATOM 762 C CA . LEU A 1 93 ? 4.135 -8.562 -2.344 1.00 98.06 93 LEU A CA 1
ATOM 763 C C . LEU A 1 93 ? 5.119 -9.300 -3.259 1.00 98.06 93 LEU A C 1
ATOM 765 O O . LEU A 1 93 ? 5.571 -10.418 -3.008 1.00 98.06 93 LEU A O 1
ATOM 769 N N . HIS A 1 94 ? 5.459 -8.647 -4.363 1.00 98.00 94 HIS A N 1
ATOM 770 C CA . HIS A 1 94 ? 6.438 -9.133 -5.317 1.00 98.00 94 HIS A CA 1
ATOM 771 C C . HIS A 1 94 ? 7.817 -9.274 -4.646 1.00 98.00 94 HIS A C 1
ATOM 773 O O . HIS A 1 94 ? 8.231 -8.409 -3.884 1.00 98.00 94 HIS A O 1
ATOM 779 N N . GLN A 1 95 ? 8.576 -10.322 -4.985 1.00 97.19 95 GLN A N 1
ATOM 780 C CA . GLN A 1 95 ? 9.859 -10.653 -4.332 1.00 97.19 95 GLN A CA 1
ATOM 781 C C . GLN A 1 95 ? 10.921 -9.540 -4.399 1.00 97.19 95 GLN A C 1
ATOM 783 O O . GLN A 1 95 ? 11.824 -9.494 -3.573 1.00 97.19 95 GLN A O 1
ATOM 788 N N . ASN A 1 96 ? 10.808 -8.645 -5.382 1.00 97.44 96 ASN A N 1
ATOM 789 C CA . ASN A 1 96 ? 11.703 -7.495 -5.555 1.00 97.44 96 ASN A CA 1
ATOM 790 C C . ASN A 1 96 ? 11.316 -6.272 -4.704 1.00 97.44 96 ASN A C 1
ATOM 792 O O . ASN A 1 96 ? 11.984 -5.249 -4.811 1.00 97.44 96 ASN A O 1
ATOM 796 N N . VAL A 1 97 ? 10.238 -6.341 -3.919 1.00 98.25 97 VAL A N 1
ATOM 797 C CA . VAL A 1 97 ? 9.859 -5.274 -2.987 1.00 98.25 97 VAL A CA 1
ATOM 798 C C . VAL A 1 97 ? 10.760 -5.328 -1.759 1.00 98.25 97 VAL A C 1
ATOM 800 O O . VAL A 1 97 ? 10.955 -6.388 -1.160 1.00 98.25 97 VAL A O 1
ATOM 803 N N . ASN A 1 98 ? 11.271 -4.177 -1.333 1.00 97.31 98 ASN A N 1
ATOM 804 C CA . ASN A 1 98 ? 12.038 -4.049 -0.105 1.00 97.31 98 ASN A CA 1
ATOM 805 C C . ASN A 1 98 ? 11.108 -3.989 1.118 1.00 97.31 98 ASN A C 1
ATOM 807 O O . ASN A 1 98 ? 10.916 -2.949 1.749 1.00 97.31 98 ASN A O 1
ATOM 811 N N . VAL A 1 99 ? 10.554 -5.147 1.485 1.00 97.62 99 VAL A N 1
ATOM 812 C CA . VAL A 1 99 ? 9.622 -5.292 2.619 1.00 97.62 99 VAL A CA 1
ATOM 813 C C . VAL A 1 99 ? 10.226 -4.802 3.939 1.00 97.62 99 VAL A C 1
ATOM 815 O O . VAL A 1 99 ? 9.508 -4.307 4.804 1.00 97.62 99 VAL A O 1
ATOM 818 N N . LYS A 1 100 ? 11.555 -4.873 4.090 1.00 97.06 100 LYS A N 1
ATOM 819 C CA . LYS A 1 100 ? 12.254 -4.365 5.276 1.00 97.06 100 LYS A CA 1
ATOM 820 C C . LYS A 1 100 ? 11.987 -2.873 5.490 1.00 97.06 100 LYS A C 1
ATOM 822 O O . LYS A 1 100 ? 11.703 -2.480 6.615 1.00 97.06 100 LYS A O 1
ATOM 827 N N . ASN A 1 101 ? 12.066 -2.061 4.435 1.00 96.56 101 ASN A N 1
ATOM 828 C CA . ASN A 1 101 ? 11.833 -0.619 4.542 1.00 96.56 101 ASN A CA 1
ATOM 829 C C . ASN A 1 101 ? 10.384 -0.312 4.936 1.00 96.56 101 ASN A C 1
ATOM 831 O O . ASN A 1 101 ? 10.165 0.534 5.794 1.00 96.56 101 ASN A O 1
ATOM 835 N N . ILE A 1 102 ? 9.421 -1.058 4.385 1.00 98.06 102 ILE A N 1
ATOM 836 C CA . ILE A 1 102 ? 7.999 -0.929 4.734 1.00 98.06 102 ILE A CA 1
ATOM 837 C C . ILE A 1 102 ? 7.781 -1.218 6.226 1.00 98.06 102 ILE A C 1
ATOM 839 O O . ILE A 1 102 ? 7.062 -0.488 6.899 1.00 98.06 102 ILE A O 1
ATOM 843 N N . ILE A 1 103 ? 8.408 -2.273 6.759 1.00 96.88 103 ILE A N 1
ATOM 844 C CA . ILE A 1 103 ? 8.275 -2.637 8.177 1.00 96.88 103 ILE A CA 1
ATOM 845 C C . ILE A 1 103 ? 8.947 -1.602 9.084 1.00 96.88 103 ILE A C 1
ATOM 847 O O . ILE A 1 103 ? 8.379 -1.269 10.116 1.00 96.88 103 ILE A O 1
ATOM 851 N N . ILE A 1 104 ? 10.126 -1.092 8.710 1.00 96.62 104 ILE A N 1
ATOM 852 C CA . ILE A 1 104 ? 10.796 -0.018 9.460 1.00 96.62 104 ILE A CA 1
ATOM 853 C C . ILE A 1 104 ? 9.889 1.214 9.518 1.00 96.62 104 ILE A C 1
ATOM 855 O O . ILE A 1 104 ? 9.602 1.693 10.605 1.00 96.62 104 ILE A O 1
ATOM 859 N N . ALA A 1 105 ? 9.349 1.643 8.374 1.00 95.12 105 ALA A N 1
ATOM 860 C CA . ALA A 1 105 ? 8.464 2.802 8.300 1.00 95.12 105 ALA A CA 1
ATOM 861 C C . ALA A 1 105 ? 7.169 2.649 9.115 1.00 95.12 105 ALA A C 1
ATOM 863 O O . ALA A 1 105 ? 6.590 3.651 9.499 1.00 95.12 105 ALA A O 1
ATOM 864 N N . LEU A 1 106 ? 6.692 1.420 9.343 1.00 95.94 106 LEU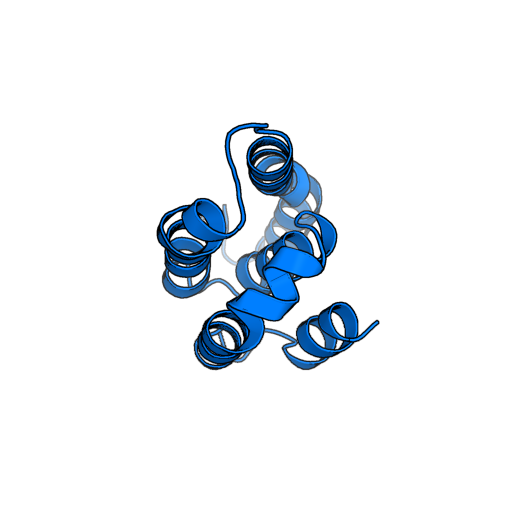 A N 1
ATOM 865 C CA . LEU A 1 106 ? 5.511 1.149 10.172 1.00 95.94 106 LEU A CA 1
ATOM 866 C C . LEU A 1 106 ? 5.812 1.218 11.678 1.00 95.94 106 LEU A C 1
ATOM 868 O O . LEU A 1 106 ? 4.891 1.374 12.475 1.00 95.94 106 LEU A O 1
ATOM 872 N N . ILE A 1 107 ? 7.067 0.984 12.066 1.00 94.69 107 ILE A N 1
ATOM 873 C CA . ILE A 1 107 ? 7.504 0.948 13.467 1.00 94.69 107 ILE A CA 1
ATOM 874 C C . ILE A 1 107 ? 7.994 2.324 13.931 1.00 94.69 107 ILE A C 1
ATOM 876 O O . ILE A 1 107 ? 7.806 2.647 15.105 1.00 94.69 107 ILE A O 1
ATOM 880 N N . ASP A 1 108 ? 8.649 3.066 13.035 1.00 88.88 108 ASP A N 1
ATOM 881 C CA . ASP A 1 108 ? 9.146 4.430 13.259 1.00 88.88 108 ASP A CA 1
ATOM 882 C C . ASP A 1 108 ? 8.000 5.446 13.398 1.00 88.88 108 ASP A C 1
ATOM 884 O O . ASP A 1 108 ? 8.101 6.303 14.309 1.00 88.88 108 ASP A O 1
#